Protein AF-A0A954NLK8-F1 (afdb_monomer_lite)

Radius of gyration: 31.91 Å; chains: 1; bounding box: 70×50×75 Å

Secondary structure (DSSP, 8-state):
-----SSHHHHGGGTSHHHHHHHTTS----------PPP--HHHHHHHHHHHHS-SS-HHHHHHHHT--HHHHHHHHHHHHHHHHHHHH-SSSGGGGS-SHHHHHHHHHHHHHHHHHHHHHHHHHHH--

Sequence (129 aa):
GPRFSDQWLRWIWGLVSGLWMRLYRGVIRRCRMARTRRRFDGKFKAKVALEAIRELKTISEIAKQFRVHPNQVTTWKKQLLGGASLAFESSSVSSKKGTDEPEAAELYEQIGRLKVELEWLKKKVAENT

Structure (mmCIF, N/CA/C/O backbone):
data_AF-A0A954NLK8-F1
#
_entry.id   AF-A0A954NLK8-F1
#
loop_
_atom_site.group_PDB
_atom_site.id
_atom_site.type_symbol
_atom_site.label_atom_id
_atom_site.label_alt_id
_atom_site.label_comp_id
_atom_site.label_asym_id
_atom_site.label_entity_id
_atom_site.label_seq_id
_atom_site.pdbx_PDB_ins_code
_atom_site.Cartn_x
_atom_site.Cartn_y
_atom_site.Cartn_z
_atom_site.occupancy
_atom_site.B_iso_or_equiv
_atom_site.auth_seq_id
_atom_site.auth_comp_id
_atom_site.auth_asym_id
_atom_site.auth_atom_id
_atom_site.pdbx_PDB_model_num
ATOM 1 N N . GLY A 1 1 ? 52.295 -37.390 35.774 1.00 29.11 1 GLY A N 1
ATOM 2 C CA . GLY A 1 1 ? 52.642 -36.983 34.395 1.00 29.11 1 GLY A CA 1
ATOM 3 C C . GLY A 1 1 ? 52.136 -35.572 34.163 1.00 29.11 1 GLY A C 1
ATOM 4 O O . GLY A 1 1 ? 51.123 -35.250 34.767 1.00 29.11 1 GLY A O 1
ATOM 5 N N . PRO A 1 2 ? 52.870 -34.726 33.422 1.00 40.84 2 PRO A N 1
ATOM 6 C CA . PRO A 1 2 ? 52.905 -33.255 33.560 1.00 40.84 2 PRO A CA 1
ATOM 7 C C . PRO A 1 2 ? 51.602 -32.599 33.051 1.00 40.84 2 PRO A C 1
ATOM 9 O O . PRO A 1 2 ? 50.994 -33.135 32.136 1.00 40.84 2 PRO A O 1
ATOM 12 N N . ARG A 1 3 ? 51.020 -31.523 33.619 1.00 50.72 3 ARG A N 1
ATOM 13 C CA . ARG A 1 3 ? 51.526 -30.185 34.025 1.00 50.72 3 ARG A CA 1
ATOM 14 C C . ARG A 1 3 ? 52.361 -29.481 32.951 1.00 50.72 3 ARG A C 1
ATOM 16 O O . ARG A 1 3 ? 53.576 -29.509 33.065 1.00 50.72 3 ARG A O 1
ATOM 23 N N . PHE A 1 4 ? 51.722 -28.792 32.001 1.00 44.69 4 PHE A N 1
ATOM 24 C CA . PHE A 1 4 ? 52.215 -27.541 31.390 1.00 44.69 4 PHE A CA 1
ATOM 25 C C . PHE A 1 4 ? 51.249 -27.095 30.282 1.00 44.69 4 PHE A C 1
ATOM 27 O O . PHE A 1 4 ? 51.151 -27.821 29.300 1.00 44.69 4 PHE A O 1
ATOM 34 N N . SER A 1 5 ? 50.560 -25.950 30.431 1.00 46.69 5 SER A N 1
ATOM 35 C CA . SER A 1 5 ? 50.202 -24.986 29.351 1.00 46.69 5 SER A CA 1
ATOM 36 C C . SER A 1 5 ? 48.969 -24.085 29.598 1.00 46.69 5 SER A C 1
ATOM 38 O O . SER A 1 5 ? 48.523 -23.423 28.676 1.00 46.69 5 SER A O 1
ATOM 40 N N . ASP A 1 6 ? 48.517 -23.885 30.843 1.00 54.53 6 ASP A N 1
ATOM 41 C CA . ASP A 1 6 ? 47.525 -22.834 31.192 1.00 54.53 6 ASP A CA 1
ATOM 42 C C . ASP A 1 6 ? 48.149 -21.540 31.762 1.00 54.53 6 ASP A C 1
ATOM 44 O O . ASP A 1 6 ? 47.568 -20.855 32.602 1.00 54.53 6 ASP A O 1
ATOM 48 N N . GLN A 1 7 ? 49.358 -21.176 31.318 1.00 53.84 7 GLN A N 1
ATOM 49 C CA . GLN A 1 7 ? 50.012 -19.909 31.705 1.00 53.8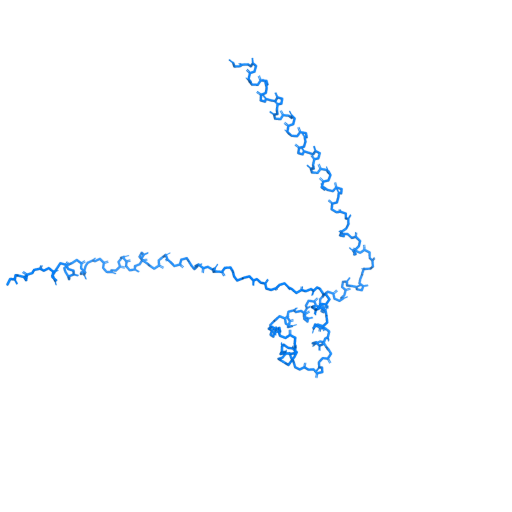4 7 GLN A CA 1
ATOM 50 C C . GLN A 1 7 ? 50.376 -18.990 30.527 1.00 53.84 7 GLN A C 1
ATOM 52 O O . GLN A 1 7 ? 50.694 -17.822 30.740 1.00 53.84 7 GLN A O 1
ATOM 57 N N . TRP A 1 8 ? 50.250 -19.447 29.278 1.00 37.94 8 TRP A N 1
ATOM 58 C CA . TRP A 1 8 ? 50.561 -18.621 28.100 1.00 37.94 8 TRP A CA 1
ATOM 59 C C . TRP A 1 8 ? 49.500 -17.545 27.800 1.00 37.94 8 TRP A C 1
ATOM 61 O O . TRP A 1 8 ? 49.811 -16.496 27.241 1.00 37.94 8 TRP A O 1
ATOM 71 N N . LEU A 1 9 ? 48.254 -17.749 28.237 1.00 48.41 9 LEU A N 1
ATOM 72 C CA . LEU A 1 9 ? 47.118 -16.870 27.928 1.00 48.41 9 LEU A CA 1
ATOM 73 C C . LEU A 1 9 ? 46.863 -15.749 28.945 1.00 48.41 9 LEU A C 1
ATOM 75 O O . LEU A 1 9 ? 46.007 -14.910 28.695 1.00 48.41 9 LEU A O 1
ATOM 79 N N . ARG A 1 10 ? 47.612 -15.679 30.054 1.00 51.16 10 ARG A N 1
ATOM 80 C CA . ARG A 1 10 ? 47.548 -14.548 31.004 1.00 51.16 10 ARG A CA 1
ATOM 81 C C . ARG A 1 10 ? 48.632 -13.490 30.778 1.00 51.16 10 ARG A C 1
ATOM 83 O O . ARG A 1 10 ? 48.388 -12.327 31.067 1.00 51.16 10 ARG A O 1
ATOM 90 N N . TRP A 1 11 ? 49.780 -13.853 30.204 1.00 44.75 11 TRP A N 1
ATOM 91 C CA . TRP A 1 11 ? 50.862 -12.901 29.901 1.00 44.75 11 TRP A CA 1
ATOM 92 C C . TRP A 1 11 ? 50.661 -12.135 28.585 1.00 44.75 11 TRP A C 1
ATOM 94 O O . TRP A 1 11 ? 51.056 -10.979 28.474 1.00 44.75 11 TRP A O 1
ATOM 104 N N . ILE A 1 12 ? 49.963 -12.721 27.610 1.00 51.25 12 ILE A N 1
ATOM 105 C CA . ILE A 1 12 ? 49.615 -12.035 26.350 1.00 51.25 12 ILE A CA 1
ATOM 106 C C . ILE A 1 12 ? 48.372 -11.126 26.523 1.00 51.25 12 ILE A C 1
ATOM 108 O O . ILE A 1 12 ? 48.182 -10.163 25.782 1.00 51.25 12 ILE A O 1
ATOM 112 N N . TRP A 1 13 ? 47.561 -11.349 27.566 1.00 50.62 13 TRP A N 1
ATOM 113 C CA . TRP A 1 13 ? 46.327 -10.604 27.873 1.00 50.62 13 TRP A CA 1
ATOM 114 C C . TRP A 1 13 ? 46.515 -9.423 28.846 1.00 50.62 13 TRP A C 1
ATOM 116 O O . TRP A 1 13 ? 45.586 -9.036 29.545 1.00 50.62 13 TRP A O 1
ATOM 126 N N . GLY A 1 14 ? 47.708 -8.827 28.900 1.00 57.72 14 GLY A N 1
ATOM 127 C CA . GLY A 1 14 ? 47.955 -7.600 29.674 1.00 57.7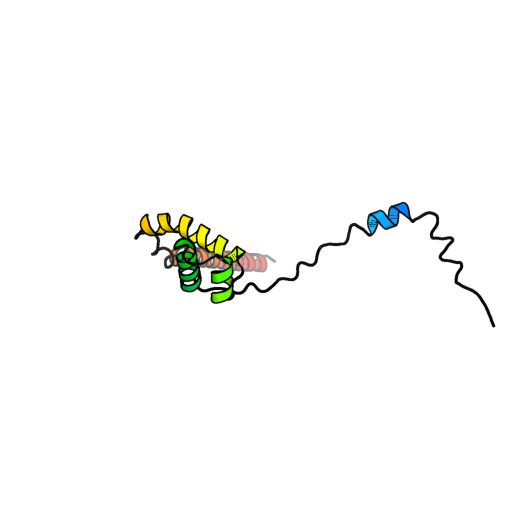2 14 GLY A CA 1
ATOM 128 C C . GLY A 1 14 ? 48.054 -6.323 28.831 1.00 57.72 14 GLY A C 1
ATOM 129 O O . GLY A 1 14 ? 47.715 -5.247 29.308 1.00 57.72 14 GLY A O 1
ATOM 130 N N . LEU A 1 15 ? 48.489 -6.424 27.568 1.00 58.72 15 LEU A N 1
ATOM 131 C CA . LEU A 1 15 ? 48.944 -5.263 26.781 1.00 58.72 15 LEU A CA 1
ATOM 132 C C . LEU A 1 15 ? 48.190 -5.028 25.460 1.00 58.72 15 LEU A C 1
ATOM 134 O O . LEU A 1 15 ? 48.361 -3.986 24.837 1.00 58.72 15 LEU A O 1
ATOM 138 N N . VAL A 1 16 ? 47.304 -5.943 25.047 1.00 55.41 16 VAL A N 1
ATOM 139 C CA . VAL A 1 16 ? 46.579 -5.858 23.755 1.00 55.41 16 VAL A CA 1
ATOM 140 C C . VAL A 1 16 ? 45.049 -5.851 23.943 1.00 55.41 16 VAL A C 1
ATOM 142 O O . VAL A 1 16 ? 44.283 -6.006 22.999 1.00 55.41 16 VAL A O 1
ATOM 145 N N . SER A 1 17 ? 44.555 -5.624 25.165 1.00 56.97 17 SER A N 1
ATOM 146 C CA . SER A 1 17 ? 43.109 -5.666 25.452 1.00 56.97 17 SER A CA 1
ATOM 147 C C . SER A 1 17 ? 42.346 -4.420 24.960 1.00 56.97 17 SER A C 1
ATOM 149 O O . SER A 1 17 ? 41.179 -4.504 24.595 1.00 56.97 17 SER A O 1
ATOM 151 N N . GLY A 1 18 ? 42.995 -3.255 24.844 1.00 53.50 18 GLY A N 1
ATOM 152 C CA . GLY A 1 18 ? 42.307 -2.016 24.443 1.00 53.50 18 GLY A CA 1
ATOM 153 C C . GLY A 1 18 ? 42.062 -1.865 22.935 1.00 53.50 18 GLY A C 1
ATOM 154 O O . GLY A 1 18 ? 41.018 -1.362 22.515 1.00 53.50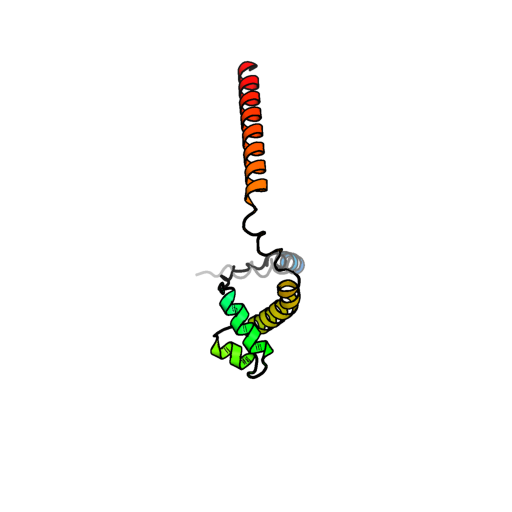 18 GLY A O 1
ATOM 155 N N . LEU A 1 19 ? 43.012 -2.297 22.100 1.00 57.44 19 LEU A N 1
ATOM 156 C CA . LEU A 1 19 ? 42.952 -2.054 20.652 1.00 57.44 19 LEU A CA 1
ATOM 157 C C . LEU A 1 19 ? 42.258 -3.193 19.897 1.00 57.44 19 LEU A C 1
ATOM 159 O O . LEU A 1 19 ? 41.508 -2.948 18.952 1.00 57.44 19 LEU A O 1
ATOM 163 N N . TRP A 1 20 ? 42.420 -4.433 20.361 1.00 46.75 20 TRP A N 1
ATOM 164 C CA . TRP A 1 20 ? 41.784 -5.590 19.732 1.00 46.75 20 TRP A CA 1
ATOM 165 C C . TRP A 1 20 ? 40.268 -5.623 19.984 1.00 46.75 20 TRP A C 1
ATOM 167 O O . TRP A 1 20 ? 39.503 -5.982 19.092 1.00 46.75 20 TRP A O 1
ATOM 177 N N . MET A 1 21 ? 39.802 -5.108 21.131 1.00 45.97 21 MET A N 1
ATOM 178 C CA . MET A 1 21 ? 38.368 -4.960 21.432 1.00 45.97 21 MET A CA 1
ATOM 179 C C . MET A 1 21 ? 37.699 -3.789 20.685 1.00 45.97 21 MET A C 1
ATOM 181 O O . MET A 1 21 ? 36.477 -3.770 20.532 1.00 45.97 21 MET A O 1
ATOM 185 N N . ARG A 1 22 ? 38.487 -2.835 20.163 1.00 53.78 22 ARG A N 1
ATOM 186 C CA . ARG A 1 22 ? 38.020 -1.783 19.240 1.00 53.78 22 ARG A CA 1
ATOM 187 C C . ARG A 1 22 ? 37.937 -2.269 17.793 1.00 53.78 22 ARG A C 1
ATOM 189 O O . ARG A 1 22 ? 37.039 -1.839 17.075 1.00 53.78 22 ARG A O 1
ATOM 196 N N . LEU A 1 23 ? 38.804 -3.197 17.385 1.00 54.75 23 LEU A N 1
ATOM 197 C CA . LEU A 1 23 ? 38.771 -3.772 16.038 1.00 54.75 23 LEU A CA 1
ATOM 198 C C . LEU A 1 23 ? 37.683 -4.851 15.881 1.00 54.75 23 LEU A C 1
ATOM 200 O O . LEU A 1 23 ? 37.026 -4.925 14.845 1.00 54.75 23 LEU A O 1
ATOM 204 N N . TYR A 1 24 ? 37.414 -5.636 16.928 1.00 45.56 24 TYR A N 1
ATOM 205 C CA . TYR A 1 24 ? 36.432 -6.729 16.868 1.00 45.56 24 TYR A CA 1
ATOM 206 C C . TYR A 1 24 ? 34.963 -6.265 16.876 1.00 45.56 24 TYR A C 1
ATOM 208 O O . TYR A 1 24 ? 34.053 -7.027 16.557 1.00 45.56 24 TYR A O 1
ATOM 216 N N . ARG A 1 25 ? 34.707 -4.992 17.200 1.00 51.44 25 ARG A N 1
ATOM 217 C CA . ARG A 1 25 ? 33.358 -4.402 17.233 1.00 51.44 25 ARG A CA 1
ATOM 218 C C . ARG A 1 25 ? 32.933 -3.766 15.897 1.00 51.44 25 ARG A C 1
ATOM 220 O O . ARG A 1 25 ? 31.817 -3.262 15.795 1.00 51.44 25 ARG A O 1
ATOM 227 N N . GLY A 1 26 ? 33.800 -3.788 14.879 1.00 49.59 26 GLY A N 1
ATOM 228 C CA . GLY A 1 26 ? 33.537 -3.248 13.535 1.00 49.59 26 GLY A CA 1
ATOM 229 C C . GLY A 1 26 ? 32.893 -4.236 12.550 1.00 49.59 26 GLY A C 1
ATOM 230 O O . GLY A 1 26 ? 32.450 -3.833 11.476 1.00 49.59 26 GLY A O 1
ATOM 231 N N . VAL A 1 27 ? 32.796 -5.522 12.906 1.00 53.00 27 VAL A N 1
ATOM 232 C CA . VAL A 1 27 ? 32.332 -6.604 12.017 1.00 53.00 27 VAL A CA 1
ATOM 233 C C . VAL A 1 27 ? 31.062 -7.252 12.577 1.00 53.00 27 VAL A C 1
ATOM 235 O O . VAL A 1 27 ? 30.973 -8.450 12.795 1.00 53.00 27 VAL A O 1
ATOM 238 N N . ILE A 1 28 ? 30.029 -6.444 12.812 1.00 48.19 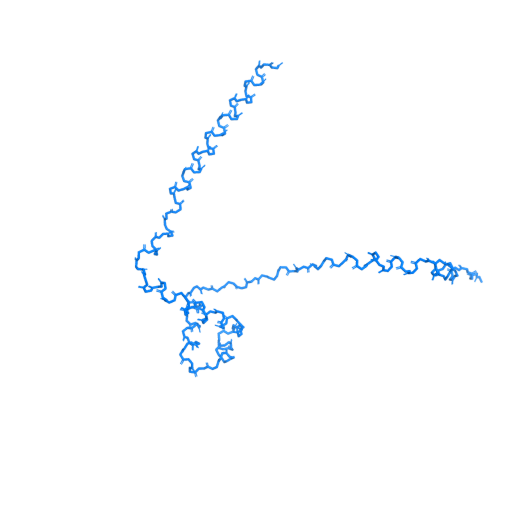28 ILE A N 1
ATOM 239 C CA . ILE A 1 28 ? 28.649 -6.944 12.907 1.00 48.19 28 ILE A CA 1
ATOM 240 C C . ILE A 1 28 ? 27.850 -6.236 11.814 1.00 48.19 28 ILE A C 1
ATOM 242 O O . ILE A 1 28 ? 26.946 -5.434 12.058 1.00 48.19 28 ILE A O 1
ATOM 246 N N . ARG A 1 29 ? 28.212 -6.514 10.553 1.00 55.25 29 ARG A N 1
ATOM 247 C CA . ARG A 1 29 ? 27.324 -6.251 9.418 1.00 55.25 29 ARG A CA 1
ATOM 248 C C . ARG A 1 29 ? 26.145 -7.208 9.551 1.00 55.25 29 ARG A C 1
ATOM 250 O O . ARG A 1 29 ? 26.222 -8.382 9.219 1.00 55.25 29 ARG A O 1
ATOM 257 N N . ARG A 1 30 ? 25.070 -6.672 10.121 1.00 56.25 30 ARG A N 1
ATOM 258 C CA . ARG A 1 30 ? 23.737 -7.257 10.267 1.00 56.25 30 ARG A CA 1
ATOM 259 C C . ARG A 1 30 ? 23.330 -8.037 9.007 1.00 56.25 30 ARG A C 1
ATOM 261 O O . ARG A 1 30 ? 22.888 -7.432 8.033 1.00 56.25 30 ARG A O 1
ATOM 268 N N . CYS A 1 31 ? 23.413 -9.367 9.052 1.00 48.84 31 CYS A N 1
ATOM 269 C CA . CYS A 1 31 ? 22.781 -10.253 8.075 1.00 48.84 31 CYS A CA 1
ATOM 270 C C . CYS A 1 31 ? 21.260 -10.072 8.161 1.00 48.84 31 CYS A C 1
ATOM 272 O O . CYS A 1 31 ? 20.576 -10.653 9.003 1.00 48.84 31 CYS A O 1
ATOM 274 N N . ARG A 1 32 ? 20.715 -9.190 7.319 1.00 60.69 32 ARG A N 1
ATOM 275 C CA . ARG A 1 32 ? 19.273 -8.998 7.167 1.00 60.69 32 ARG A CA 1
ATOM 276 C C . ARG A 1 32 ? 18.734 -10.183 6.365 1.00 60.69 32 ARG A C 1
ATOM 278 O O . ARG A 1 32 ? 18.741 -10.147 5.142 1.00 60.69 32 ARG A O 1
ATOM 285 N N . MET A 1 33 ? 18.251 -11.213 7.058 1.00 58.69 33 MET A N 1
ATOM 286 C CA . MET A 1 33 ? 17.498 -12.304 6.432 1.00 58.69 33 MET A CA 1
ATOM 287 C C . MET A 1 33 ? 16.316 -11.716 5.650 1.00 58.69 33 MET A C 1
ATOM 289 O O . MET A 1 33 ? 15.480 -10.993 6.209 1.00 58.69 33 MET A O 1
ATOM 293 N N . ALA A 1 34 ? 16.263 -11.991 4.348 1.00 62.88 34 ALA A N 1
ATOM 294 C CA . ALA A 1 34 ? 15.181 -11.561 3.479 1.00 62.88 34 ALA A CA 1
ATOM 295 C C . ALA A 1 34 ? 13.907 -12.338 3.843 1.00 62.88 34 ALA A C 1
ATOM 297 O O . ALA A 1 34 ? 13.680 -13.451 3.384 1.00 62.88 34 ALA A O 1
ATOM 298 N N . ARG A 1 35 ? 13.064 -11.761 4.708 1.00 70.69 35 ARG A N 1
ATOM 299 C CA . ARG A 1 35 ? 11.719 -12.293 4.959 1.00 70.69 35 ARG A CA 1
ATOM 300 C C . ARG A 1 35 ? 10.890 -12.172 3.680 1.00 70.69 35 ARG A C 1
ATOM 302 O O . ARG A 1 35 ? 10.609 -11.056 3.237 1.00 70.69 35 ARG A O 1
ATOM 309 N N . THR A 1 36 ? 10.460 -13.305 3.128 1.00 73.31 36 THR A N 1
ATOM 310 C CA . THR A 1 36 ? 9.500 -13.376 2.020 1.00 73.31 36 THR A CA 1
ATOM 311 C C . THR A 1 36 ? 8.229 -12.624 2.406 1.00 73.31 36 THR A C 1
ATOM 313 O O . THR A 1 36 ? 7.480 -13.036 3.293 1.00 73.31 36 THR A O 1
ATOM 316 N N . ARG A 1 37 ? 7.991 -11.466 1.778 1.00 75.69 37 ARG A N 1
ATOM 317 C CA . ARG A 1 37 ? 6.773 -10.684 2.019 1.00 75.69 37 ARG A CA 1
ATOM 318 C C . ARG A 1 37 ? 5.593 -11.406 1.379 1.00 75.69 37 ARG A C 1
ATOM 320 O O . ARG A 1 37 ? 5.585 -11.602 0.166 1.00 75.69 37 ARG A O 1
ATOM 327 N N . ARG A 1 38 ? 4.574 -11.743 2.177 1.00 82.12 38 ARG A N 1
ATOM 328 C CA . ARG A 1 38 ? 3.282 -12.200 1.643 1.00 82.12 38 ARG A CA 1
ATOM 329 C C . ARG A 1 38 ? 2.721 -11.107 0.732 1.00 82.12 38 ARG A C 1
ATOM 331 O O . ARG A 1 38 ? 2.598 -9.953 1.150 1.00 82.12 38 ARG A O 1
ATOM 338 N N . ARG A 1 39 ? 2.433 -11.463 -0.519 1.00 84.62 39 ARG A N 1
ATOM 339 C CA . ARG A 1 39 ? 1.779 -10.576 -1.483 1.00 84.62 39 ARG A CA 1
ATOM 340 C C . ARG A 1 39 ? 0.269 -10.694 -1.292 1.00 84.62 39 ARG A C 1
ATOM 342 O O . ARG A 1 39 ? -0.246 -11.795 -1.140 1.00 84.62 39 ARG A O 1
ATOM 349 N N . PHE A 1 40 ? -0.413 -9.555 -1.277 1.00 87.38 40 PHE A N 1
ATOM 350 C CA . PHE A 1 40 ? -1.870 -9.475 -1.192 1.00 87.38 40 PHE A CA 1
ATOM 351 C C . PHE A 1 40 ? -2.412 -8.878 -2.483 1.00 87.38 40 PHE A C 1
ATOM 353 O O . PHE A 1 40 ? -1.813 -7.931 -3.009 1.00 87.38 40 PHE A O 1
ATOM 360 N N . ASP A 1 41 ? -3.537 -9.414 -2.949 1.00 90.81 41 ASP A N 1
ATOM 361 C CA . ASP A 1 41 ? -4.236 -8.918 -4.130 1.00 90.81 41 ASP A CA 1
ATOM 362 C C . ASP A 1 41 ? -4.755 -7.481 -3.932 1.00 90.81 41 ASP A C 1
ATOM 364 O O . ASP A 1 41 ? -5.050 -7.055 -2.810 1.00 90.81 41 ASP A O 1
ATOM 368 N N . GLY A 1 42 ? -4.865 -6.726 -5.029 1.00 86.81 42 GLY A N 1
ATOM 369 C CA . GLY A 1 42 ? -5.356 -5.347 -5.013 1.00 86.81 42 GLY A CA 1
ATOM 370 C C . GLY A 1 42 ? -6.790 -5.243 -4.489 1.00 86.81 42 GLY A C 1
ATOM 371 O O . GLY A 1 42 ? -7.069 -4.396 -3.638 1.00 86.81 42 GLY A O 1
ATOM 372 N N . LYS A 1 43 ? -7.674 -6.165 -4.901 1.00 88.56 43 LYS A N 1
ATOM 373 C CA . LYS A 1 43 ? -9.076 -6.194 -4.450 1.00 88.56 43 LYS A CA 1
ATOM 374 C C . LYS A 1 43 ? -9.165 -6.472 -2.952 1.00 88.56 43 LYS A C 1
ATOM 376 O O . LYS A 1 43 ? -9.971 -5.867 -2.247 1.00 88.56 43 LYS A O 1
ATOM 381 N N . PHE A 1 44 ? -8.298 -7.349 -2.446 1.00 91.62 44 PHE A N 1
ATOM 382 C CA . PHE A 1 44 ? -8.237 -7.672 -1.022 1.00 91.62 44 PHE A CA 1
ATOM 383 C C . PHE A 1 44 ? -7.820 -6.465 -0.174 1.00 91.62 44 PHE A C 1
ATOM 385 O O . PHE A 1 44 ? -8.469 -6.166 0.827 1.00 91.62 44 PHE A O 1
ATOM 392 N N . LYS A 1 45 ? -6.780 -5.731 -0.591 1.00 91.44 45 LYS A N 1
ATOM 393 C CA . LYS A 1 45 ? -6.338 -4.511 0.107 1.00 91.44 45 LYS A CA 1
ATOM 394 C C . LYS A 1 45 ? -7.437 -3.453 0.144 1.00 91.44 45 LYS A C 1
ATOM 396 O O . LYS A 1 45 ? -7.664 -2.871 1.200 1.00 91.44 45 LYS A O 1
ATOM 401 N N . ALA A 1 46 ? -8.133 -3.250 -0.977 1.00 89.88 46 ALA A N 1
ATOM 402 C CA . ALA A 1 46 ? -9.250 -2.315 -1.062 1.00 89.88 46 ALA A CA 1
ATOM 403 C C . ALA A 1 4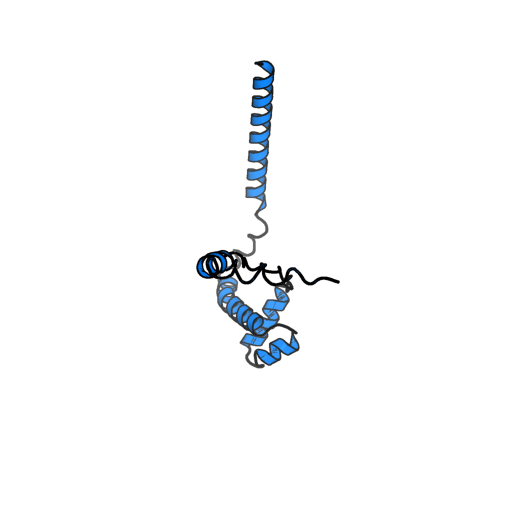6 ? -10.384 -2.710 -0.105 1.00 89.88 46 ALA A C 1
ATOM 405 O O . ALA A 1 46 ? -10.832 -1.878 0.678 1.00 89.88 46 ALA A O 1
ATOM 406 N N . LYS A 1 47 ? -10.781 -3.991 -0.080 1.00 92.00 47 LYS A N 1
ATOM 407 C CA . LYS A 1 47 ? -11.808 -4.499 0.845 1.00 92.00 47 LYS A CA 1
ATOM 408 C C . LYS A 1 47 ? -11.438 -4.251 2.310 1.00 92.00 47 LYS A C 1
ATOM 410 O O . LYS A 1 47 ? -12.253 -3.739 3.069 1.00 92.00 47 LYS A O 1
ATOM 415 N N . VAL A 1 48 ? -10.207 -4.579 2.704 1.00 92.56 48 VAL A N 1
ATOM 416 C CA . VAL A 1 48 ? -9.733 -4.382 4.085 1.00 92.56 48 VAL A CA 1
ATOM 417 C C . VAL A 1 48 ? -9.658 -2.895 4.447 1.00 92.56 48 VAL A C 1
ATOM 419 O O . VAL A 1 48 ? -10.026 -2.514 5.556 1.00 92.56 48 VAL A O 1
ATOM 422 N N . ALA A 1 49 ? -9.206 -2.047 3.522 1.00 90.81 49 ALA A N 1
ATOM 423 C CA . ALA A 1 49 ? -9.134 -0.607 3.739 1.00 90.81 49 ALA A CA 1
ATOM 424 C C . ALA A 1 49 ? -10.526 0.034 3.852 1.00 90.81 49 ALA A C 1
ATOM 426 O O . ALA A 1 49 ? -10.722 0.869 4.730 1.00 90.81 49 ALA A O 1
ATOM 427 N N . LEU A 1 50 ? -11.501 -0.390 3.041 1.00 91.56 50 LEU A N 1
ATOM 428 C CA . LEU A 1 50 ? -12.887 0.080 3.132 1.00 91.56 50 LEU A CA 1
ATOM 429 C C . LEU A 1 50 ? -13.511 -0.275 4.484 1.00 91.56 50 LEU A C 1
ATOM 431 O O . LEU A 1 50 ? -14.070 0.596 5.142 1.00 91.56 50 LEU A O 1
ATOM 435 N N . GLU A 1 51 ? -13.351 -1.515 4.951 1.00 90.69 51 GLU A N 1
ATOM 436 C CA . GLU A 1 51 ? -13.819 -1.919 6.285 1.00 90.69 51 GLU A CA 1
ATOM 437 C C . GLU A 1 51 ? -13.169 -1.086 7.404 1.00 90.69 51 GLU A C 1
ATOM 439 O O . GLU A 1 51 ? -13.826 -0.748 8.385 1.00 90.69 51 GLU A O 1
ATOM 444 N N . ALA A 1 52 ? -11.904 -0.685 7.237 1.00 90.50 52 ALA A N 1
ATOM 445 C CA . ALA A 1 52 ? -11.206 0.183 8.187 1.00 90.50 52 ALA A CA 1
ATOM 446 C C . ALA A 1 52 ? -11.630 1.666 8.119 1.00 90.50 52 ALA A C 1
ATOM 448 O O . ALA A 1 52 ? -11.421 2.403 9.087 1.00 90.50 52 ALA A O 1
ATOM 449 N N . ILE A 1 53 ? -12.187 2.125 6.993 1.00 88.25 53 ILE A N 1
ATOM 450 C CA . ILE A 1 53 ? -12.766 3.473 6.836 1.00 88.25 53 ILE A CA 1
ATOM 451 C C . ILE A 1 53 ? -14.183 3.524 7.402 1.00 88.25 53 ILE A C 1
ATOM 453 O O . ILE A 1 53 ? -14.565 4.530 7.982 1.00 88.25 53 ILE A O 1
ATOM 457 N N . ARG A 1 54 ? -14.946 2.433 7.279 1.00 87.44 54 ARG A N 1
ATOM 458 C CA . ARG A 1 54 ? -16.311 2.337 7.816 1.00 87.44 54 ARG A CA 1
ATOM 459 C C . ARG A 1 54 ? -16.371 2.425 9.344 1.00 87.44 54 ARG A C 1
ATOM 461 O O . ARG A 1 54 ? -17.452 2.623 9.874 1.00 87.44 54 ARG A O 1
ATOM 468 N N . GLU A 1 55 ? -15.246 2.223 10.037 1.00 82.50 55 GLU A N 1
ATOM 469 C CA . GLU A 1 55 ? -15.075 2.366 11.498 1.00 82.50 55 GLU A CA 1
ATOM 470 C C . GLU A 1 55 ? -16.019 1.526 12.379 1.00 82.50 55 GLU A C 1
ATOM 472 O O . GLU A 1 55 ? -15.989 1.621 13.600 1.00 82.50 55 GLU A O 1
ATOM 477 N N . LEU A 1 56 ? -16.763 0.591 11.783 1.00 80.81 56 LEU A N 1
ATOM 478 C CA . LEU A 1 56 ? -17.639 -0.353 12.486 1.00 80.81 56 LEU A CA 1
ATOM 479 C C . LEU A 1 56 ? -16.875 -1.356 13.361 1.00 80.81 56 LEU A C 1
ATOM 481 O O . LEU A 1 56 ? -17.450 -1.970 14.254 1.00 80.81 56 LEU A O 1
ATOM 485 N N . LYS A 1 57 ? -15.592 -1.582 13.066 1.00 83.56 57 LYS A N 1
ATOM 486 C CA . LYS A 1 57 ? -14.727 -2.537 13.763 1.00 83.56 57 LYS A CA 1
ATOM 487 C C . LYS A 1 57 ? -13.380 -1.895 14.038 1.00 83.56 57 LYS A C 1
ATOM 489 O O . LYS A 1 57 ? -12.840 -1.166 13.206 1.00 83.56 57 LYS A O 1
ATOM 494 N N . THR A 1 58 ? -12.799 -2.220 15.188 1.00 90.31 58 THR A N 1
ATOM 495 C CA . THR A 1 58 ? -11.453 -1.750 15.524 1.00 90.31 58 THR A CA 1
ATOM 496 C C . THR A 1 58 ? -10.420 -2.350 14.566 1.00 90.31 58 THR A C 1
ATOM 498 O O . THR A 1 58 ? -10.572 -3.467 14.065 1.00 90.31 58 THR A O 1
ATOM 501 N N . ILE A 1 59 ? -9.317 -1.635 14.332 1.00 88.38 59 ILE A N 1
ATOM 502 C CA . ILE A 1 59 ? -8.225 -2.098 13.455 1.00 88.38 59 ILE A CA 1
ATOM 503 C C . ILE A 1 59 ? -7.703 -3.473 13.899 1.00 88.38 59 ILE A C 1
ATOM 505 O O . ILE A 1 59 ? -7.394 -4.322 13.064 1.00 88.38 59 ILE A O 1
ATOM 509 N N . SER A 1 60 ? -7.640 -3.706 15.210 1.00 89.31 60 SER A N 1
ATOM 510 C CA . SER A 1 60 ? -7.216 -4.973 15.809 1.00 89.31 60 SER A CA 1
ATOM 511 C C . SER A 1 60 ? -8.170 -6.126 15.494 1.00 89.31 60 SER A C 1
ATOM 513 O O . SER A 1 60 ? -7.737 -7.262 15.315 1.00 89.31 60 SER A O 1
ATOM 515 N N . GLU A 1 61 ? -9.465 -5.852 15.398 1.00 90.81 61 GLU A N 1
ATOM 516 C CA . GLU A 1 61 ? -10.490 -6.849 15.103 1.00 90.81 61 GLU A CA 1
ATOM 517 C C . GLU A 1 61 ? -10.563 -7.172 13.609 1.00 90.81 61 GLU A C 1
ATOM 519 O O . GLU A 1 61 ? -10.620 -8.341 13.227 1.00 90.81 61 GLU A O 1
ATOM 524 N N . ILE A 1 62 ? -10.414 -6.156 12.756 1.00 92.50 62 ILE A N 1
ATOM 525 C CA . ILE A 1 62 ? -10.243 -6.316 11.305 1.00 92.50 62 ILE A CA 1
ATOM 526 C C . ILE A 1 62 ? -8.975 -7.131 11.012 1.00 92.50 62 ILE A C 1
ATOM 528 O O . ILE A 1 62 ? -9.004 -8.089 10.238 1.00 92.50 62 ILE A O 1
ATOM 532 N N . ALA A 1 63 ? -7.866 -6.806 11.677 1.00 91.44 63 ALA A N 1
ATOM 533 C CA . ALA A 1 63 ? -6.611 -7.544 11.580 1.00 91.44 63 ALA A CA 1
ATOM 534 C C . ALA A 1 63 ? -6.786 -9.036 11.914 1.00 91.44 63 ALA A C 1
ATOM 536 O O . ALA A 1 63 ? -6.285 -9.894 11.183 1.00 91.44 63 ALA A O 1
ATOM 537 N N . LYS A 1 64 ? -7.552 -9.360 12.966 1.00 91.50 64 LYS A N 1
ATOM 538 C CA . LYS A 1 64 ? -7.878 -10.747 13.333 1.00 91.50 64 LYS A CA 1
ATOM 539 C C . LYS A 1 64 ? -8.754 -11.433 12.281 1.00 91.50 64 LYS A C 1
ATOM 541 O O . LYS A 1 64 ? -8.412 -12.532 11.851 1.00 91.50 64 LYS A O 1
ATOM 546 N N . GLN A 1 65 ? -9.828 -10.782 11.827 1.00 91.31 65 GLN A N 1
ATOM 547 C CA . GLN A 1 65 ? -10.766 -11.343 10.843 1.00 91.31 65 GLN A CA 1
ATOM 548 C C . GLN A 1 65 ? -10.085 -11.676 9.513 1.00 91.31 65 GLN A C 1
ATOM 550 O O . GLN A 1 65 ? -10.293 -12.751 8.955 1.00 91.31 65 GLN A O 1
ATOM 555 N N . PHE A 1 66 ? -9.224 -10.783 9.028 1.00 89.88 66 PHE A N 1
ATOM 556 C CA . PHE A 1 66 ? -8.533 -10.955 7.750 1.00 89.88 66 PHE A CA 1
ATOM 557 C C . PHE A 1 66 ? -7.150 -11.615 7.879 1.00 89.88 66 PHE A C 1
ATOM 559 O O . PHE A 1 66 ? -6.489 -11.841 6.866 1.00 89.88 66 PHE A O 1
ATOM 566 N N . ARG A 1 67 ? -6.707 -11.954 9.102 1.00 89.88 67 ARG A N 1
ATOM 567 C CA . ARG A 1 67 ? -5.360 -12.479 9.418 1.00 89.88 67 ARG A CA 1
ATOM 568 C C . ARG A 1 67 ? -4.230 -11.597 8.864 1.00 89.88 67 ARG A C 1
ATOM 570 O O . ARG A 1 67 ? -3.230 -12.087 8.333 1.00 89.88 67 ARG A O 1
ATOM 577 N N . VAL A 1 68 ? -4.405 -10.285 8.984 1.00 91.31 68 VAL A N 1
ATOM 578 C CA . VAL A 1 68 ? -3.485 -9.238 8.515 1.00 91.31 68 VAL A CA 1
ATOM 579 C C . VAL A 1 68 ? -2.898 -8.515 9.724 1.00 91.31 68 VAL A C 1
ATOM 581 O O . VAL A 1 68 ? -3.556 -8.374 10.746 1.00 91.31 68 VAL A O 1
ATOM 584 N N . HIS A 1 69 ? -1.658 -8.033 9.636 1.00 91.19 69 HIS A N 1
ATOM 585 C CA . HIS A 1 69 ? -1.063 -7.267 10.734 1.00 91.19 69 HIS A CA 1
ATOM 586 C C . HIS A 1 69 ? -1.722 -5.872 10.861 1.00 91.19 69 HIS A C 1
ATOM 588 O O . HIS A 1 69 ? -1.876 -5.206 9.836 1.00 91.19 69 HIS A O 1
ATOM 594 N N . PRO A 1 70 ? -2.014 -5.351 12.071 1.00 91.69 70 PRO A N 1
ATOM 595 C CA . PRO A 1 70 ? -2.643 -4.033 12.261 1.00 91.69 70 PRO A CA 1
ATOM 596 C C . PRO A 1 70 ? -1.961 -2.888 11.492 1.00 91.69 70 PRO A C 1
ATOM 598 O O . PRO A 1 70 ? -2.618 -2.112 10.805 1.00 91.69 70 PRO A O 1
ATOM 601 N N . ASN A 1 71 ? -0.624 -2.841 11.507 1.00 92.44 71 ASN A N 1
ATOM 602 C CA . ASN A 1 71 ? 0.151 -1.847 10.744 1.00 92.44 71 ASN A CA 1
ATOM 603 C C . ASN A 1 71 ? -0.076 -1.908 9.219 1.00 92.44 71 ASN A C 1
ATOM 605 O O . ASN A 1 71 ? 0.060 -0.899 8.532 1.00 92.44 71 ASN A O 1
ATOM 609 N N . GLN A 1 72 ? -0.393 -3.081 8.660 1.00 91.56 72 GLN A N 1
ATOM 610 C CA . GLN A 1 72 ? -0.716 -3.201 7.233 1.00 91.56 72 GLN A CA 1
ATOM 611 C C . GLN A 1 72 ? -2.101 -2.619 6.944 1.00 91.56 72 GLN A C 1
ATOM 613 O O . GLN A 1 72 ? -2.255 -1.902 5.962 1.00 91.56 72 GLN A O 1
ATOM 618 N N . VAL A 1 73 ? -3.070 -2.842 7.837 1.00 92.31 73 VAL A N 1
ATOM 619 C CA . VAL A 1 73 ? -4.421 -2.272 7.734 1.00 92.31 73 VAL A CA 1
ATOM 620 C C . VAL A 1 73 ? -4.368 -0.742 7.773 1.00 92.31 73 VAL A C 1
ATOM 622 O O . VAL A 1 73 ? -4.969 -0.089 6.923 1.00 92.31 73 VAL A O 1
ATOM 625 N N . THR A 1 74 ? -3.590 -0.151 8.688 1.00 91.44 74 THR A N 1
ATOM 626 C CA . THR A 1 74 ? -3.425 1.314 8.749 1.00 91.44 74 THR A CA 1
ATOM 627 C C . THR A 1 74 ? -2.737 1.875 7.508 1.00 91.44 74 THR A C 1
ATOM 629 O O . THR A 1 74 ? -3.137 2.923 7.003 1.00 91.44 74 THR A O 1
ATOM 632 N N . THR A 1 75 ? -1.736 1.165 6.982 1.00 92.06 75 THR A N 1
ATOM 633 C CA . THR A 1 75 ? -1.059 1.540 5.733 1.00 92.06 75 THR A CA 1
ATOM 634 C C . THR A 1 75 ? -2.038 1.532 4.561 1.00 92.06 75 THR A C 1
ATOM 636 O O . THR A 1 75 ? -2.082 2.495 3.803 1.00 92.06 75 THR A O 1
ATOM 639 N N . TRP A 1 76 ? -2.865 0.492 4.431 1.00 93.00 76 TRP A N 1
ATOM 640 C CA . TRP A 1 76 ? -3.846 0.396 3.348 1.00 93.00 76 TRP A CA 1
ATOM 641 C C . TRP A 1 76 ? -4.985 1.408 3.493 1.00 93.00 76 TRP A C 1
ATOM 643 O O . TRP A 1 76 ? -5.395 1.969 2.484 1.00 93.00 76 TRP A O 1
ATOM 653 N N . LYS A 1 77 ? -5.433 1.721 4.720 1.00 91.06 77 LYS A N 1
ATOM 654 C CA . LYS A 1 77 ? -6.385 2.821 4.976 1.00 91.06 77 LYS A CA 1
ATOM 655 C C . LYS A 1 77 ? -5.834 4.148 4.443 1.00 91.06 77 LYS A C 1
ATOM 657 O O . LYS A 1 77 ? -6.514 4.828 3.685 1.00 91.06 77 LYS A O 1
ATOM 662 N N . LYS A 1 78 ? -4.579 4.485 4.767 1.00 90.25 78 LYS A N 1
ATOM 663 C CA . LYS A 1 78 ? -3.917 5.708 4.270 1.00 90.25 78 LYS A CA 1
ATOM 664 C C . LYS A 1 78 ? -3.746 5.710 2.750 1.00 90.25 78 LYS A C 1
ATOM 666 O O . LYS A 1 78 ? -4.002 6.726 2.116 1.00 90.25 78 LYS A O 1
ATOM 671 N N . GLN A 1 79 ? -3.331 4.582 2.173 1.00 88.62 79 GLN A N 1
ATOM 672 C CA . GLN A 1 79 ? -3.176 4.443 0.722 1.00 88.62 79 GLN A CA 1
ATOM 673 C C . GLN A 1 79 ? -4.503 4.611 -0.014 1.00 88.62 79 GLN A C 1
ATOM 675 O O . GLN A 1 79 ? -4.532 5.262 -1.050 1.00 88.62 79 GLN A O 1
ATOM 680 N N . LEU A 1 80 ? -5.591 4.053 0.521 1.00 88.88 80 LEU A N 1
ATOM 681 C CA . LEU A 1 80 ? -6.910 4.194 -0.079 1.00 88.88 80 LEU A CA 1
ATOM 682 C C . LEU A 1 80 ? -7.402 5.640 0.006 1.00 88.88 80 LEU A C 1
ATOM 684 O O . LEU A 1 80 ? -7.904 6.140 -0.984 1.00 88.88 80 LEU A O 1
ATOM 688 N N . LEU A 1 81 ? -7.204 6.330 1.132 1.00 86.94 81 LEU A N 1
ATOM 689 C CA . LEU A 1 81 ? -7.586 7.742 1.265 1.00 86.94 81 LEU A CA 1
ATOM 690 C C . LEU A 1 81 ? -6.780 8.658 0.331 1.00 86.94 81 LEU A C 1
ATOM 692 O O . LEU A 1 81 ? -7.362 9.514 -0.321 1.00 86.94 81 LEU A O 1
ATOM 696 N N . GLY A 1 82 ? -5.462 8.458 0.225 1.00 85.06 82 GLY A N 1
ATOM 697 C CA . GLY A 1 82 ? -4.614 9.246 -0.680 1.00 85.06 82 GLY A CA 1
ATOM 698 C C . GLY A 1 82 ? -4.805 8.902 -2.161 1.00 85.06 82 GLY A C 1
ATOM 699 O O . GLY A 1 82 ? -4.651 9.761 -3.019 1.00 85.06 82 GLY A O 1
ATOM 700 N N . GLY A 1 83 ? -5.151 7.650 -2.468 1.00 81.38 83 GLY A N 1
ATOM 701 C CA . GLY A 1 83 ? -5.438 7.190 -3.827 1.00 81.38 83 GLY A CA 1
ATOM 702 C C . GLY A 1 83 ? -6.892 7.376 -4.261 1.00 81.38 83 GLY A C 1
ATOM 703 O O . GLY A 1 83 ? -7.169 7.278 -5.452 1.00 81.38 83 GLY A O 1
ATOM 704 N N . ALA A 1 84 ? -7.820 7.640 -3.335 1.00 78.25 84 ALA A N 1
ATOM 705 C CA . ALA A 1 84 ? -9.233 7.831 -3.649 1.00 78.25 84 ALA A CA 1
ATOM 706 C C . ALA A 1 84 ? -9.433 9.063 -4.532 1.00 78.25 84 ALA A C 1
ATOM 708 O O . ALA A 1 84 ? -10.106 8.954 -5.549 1.00 78.25 84 ALA A O 1
ATOM 709 N N . SER A 1 85 ? -8.792 10.190 -4.206 1.00 75.38 85 SER A N 1
ATOM 710 C CA . SER A 1 85 ? -8.852 11.400 -5.038 1.00 75.38 85 SER A CA 1
ATOM 711 C C . SER A 1 85 ? -8.364 11.122 -6.458 1.00 75.38 85 SER A C 1
ATOM 713 O O . SER A 1 85 ? -9.076 11.410 -7.409 1.00 75.38 85 SER A O 1
ATOM 715 N N . LEU A 1 86 ? -7.234 10.421 -6.605 1.00 73.00 86 LEU A N 1
ATOM 716 C CA . LEU A 1 86 ? -6.693 10.023 -7.911 1.00 73.00 86 LEU A CA 1
ATOM 717 C C . LEU A 1 86 ? -7.631 9.088 -8.696 1.00 73.00 86 LEU A C 1
ATOM 719 O O . LEU A 1 86 ? -7.652 9.130 -9.924 1.00 73.00 86 LEU A O 1
ATOM 723 N N . ALA A 1 87 ? -8.410 8.247 -8.007 1.00 71.62 87 ALA A N 1
ATOM 724 C CA . ALA A 1 87 ? -9.399 7.375 -8.641 1.00 71.62 87 ALA A CA 1
ATOM 725 C C . ALA A 1 87 ? -10.610 8.148 -9.193 1.00 71.62 87 ALA A C 1
ATOM 727 O O . ALA A 1 87 ? -11.238 7.683 -10.143 1.00 71.62 87 ALA A O 1
ATOM 728 N N . PHE A 1 88 ? -10.927 9.315 -8.622 1.00 68.06 88 PHE A N 1
ATOM 729 C CA . PHE A 1 88 ? -11.996 10.201 -9.093 1.00 68.06 88 PHE A CA 1
ATOM 730 C C . PHE A 1 88 ? -11.494 11.313 -10.030 1.00 68.06 88 PHE A C 1
ATOM 732 O O . PHE A 1 88 ? -12.267 11.807 -10.844 1.00 68.06 88 PHE A O 1
ATOM 739 N N . GLU A 1 89 ? -10.211 11.676 -9.963 1.00 70.12 89 GLU A N 1
ATOM 740 C CA . GLU A 1 89 ? -9.584 12.707 -10.804 1.00 70.12 89 GLU A CA 1
ATOM 741 C C . GLU A 1 89 ? -9.302 12.239 -12.239 1.00 70.12 89 GLU A C 1
ATOM 743 O O . GLU A 1 89 ? -9.027 13.065 -13.108 1.00 70.12 89 GLU A O 1
ATOM 748 N N . SER A 1 90 ? -9.374 10.936 -12.543 1.00 53.03 90 SER A N 1
ATOM 749 C CA . SER A 1 90 ? -9.062 10.475 -13.895 1.00 53.03 90 SER A CA 1
ATOM 750 C C . SER A 1 90 ? -9.650 9.108 -14.262 1.00 53.03 90 SER A C 1
ATOM 752 O O . SER A 1 90 ? -9.118 8.051 -13.924 1.00 53.03 90 SER A O 1
ATOM 754 N N . SER A 1 91 ? -10.668 9.139 -15.125 1.00 53.66 91 SER A N 1
ATOM 755 C CA . SER A 1 91 ? -10.997 8.048 -16.053 1.00 53.66 91 SER A CA 1
ATOM 756 C C . SER A 1 91 ? -10.007 7.942 -17.231 1.00 53.66 91 SER A C 1
ATOM 758 O O . SER A 1 91 ? -10.202 7.127 -18.128 1.00 53.66 91 SER A O 1
ATOM 760 N N . SER A 1 92 ? -8.938 8.746 -17.249 1.00 53.81 92 SER A N 1
ATOM 761 C CA . SER A 1 92 ? -8.016 8.906 -18.383 1.00 53.81 92 SER A CA 1
ATOM 762 C C . SER A 1 92 ? -6.610 8.320 -18.177 1.00 53.81 92 SER A C 1
ATOM 764 O O . SER A 1 92 ? -5.848 8.236 -19.136 1.00 53.81 92 SER A O 1
ATOM 766 N N . VAL A 1 93 ? -6.242 7.871 -16.969 1.00 53.88 93 VAL A N 1
ATOM 767 C CA . VAL A 1 93 ? -4.871 7.394 -16.673 1.00 53.88 93 VAL A CA 1
ATOM 768 C C . VAL A 1 93 ? -4.786 5.873 -16.478 1.00 53.88 93 VAL A C 1
ATOM 770 O O . VAL A 1 93 ? -3.705 5.300 -16.606 1.00 53.88 93 VAL A O 1
ATOM 773 N N . SER A 1 94 ? -5.906 5.167 -16.280 1.00 50.09 94 SER A N 1
ATOM 774 C CA . SER A 1 94 ? -5.895 3.694 -16.140 1.00 50.09 94 SER A CA 1
ATOM 775 C C . SER A 1 94 ? -5.556 2.946 -17.445 1.00 50.09 94 SER A C 1
ATOM 777 O O . SER A 1 94 ? -5.139 1.790 -17.406 1.00 50.09 94 SER A O 1
ATOM 779 N N . SER A 1 95 ? -5.636 3.605 -18.607 1.00 48.88 95 SER A N 1
ATOM 780 C CA . SER A 1 95 ? -5.207 3.019 -19.889 1.00 48.88 95 SER A CA 1
ATOM 781 C C . SER A 1 95 ? -3.686 3.032 -20.105 1.00 48.88 95 SER A C 1
ATOM 783 O O . SER A 1 95 ? -3.207 2.442 -21.067 1.00 48.88 95 SER A O 1
ATOM 785 N N . LYS A 1 96 ? -2.891 3.636 -19.209 1.00 50.50 96 LYS A N 1
ATOM 786 C CA . LYS A 1 96 ? -1.422 3.709 -19.357 1.00 50.50 96 LYS A CA 1
ATOM 787 C C . LYS A 1 96 ? -0.656 2.479 -18.865 1.00 50.50 96 LYS A C 1
ATOM 789 O O . LYS A 1 96 ? 0.561 2.522 -18.777 1.00 50.50 96 LYS A O 1
ATOM 794 N N . LYS A 1 97 ? -1.335 1.367 -18.560 1.00 49.22 97 LYS A N 1
ATOM 795 C CA . LYS A 1 97 ? -0.659 0.080 -18.304 1.00 49.22 97 LYS A CA 1
ATOM 796 C C . LYS A 1 97 ? -0.640 -0.856 -19.519 1.00 49.22 97 LYS A C 1
ATOM 798 O O . LYS A 1 97 ? -0.329 -2.033 -19.377 1.00 49.22 97 LYS A O 1
ATOM 803 N N . GLY A 1 98 ? -0.998 -0.334 -20.694 1.00 46.81 98 GLY A N 1
ATOM 804 C CA . GLY A 1 98 ? -0.926 -1.037 -21.978 1.00 46.81 98 GLY A CA 1
ATOM 805 C C . GLY A 1 98 ? 0.021 -0.398 -22.998 1.00 46.81 98 GLY A C 1
ATOM 806 O O . GLY A 1 98 ? 0.013 -0.814 -24.147 1.00 46.81 98 GLY A O 1
ATOM 807 N N . THR A 1 99 ? 0.808 0.615 -22.619 1.00 48.97 99 THR A N 1
ATOM 808 C CA . THR A 1 99 ? 1.655 1.383 -23.551 1.00 48.97 99 THR A CA 1
ATOM 809 C C . THR A 1 99 ? 3.111 1.469 -23.094 1.00 48.97 99 THR A C 1
ATOM 811 O O . THR A 1 99 ? 3.746 2.495 -23.302 1.00 48.97 99 THR A O 1
ATOM 814 N N . ASP A 1 100 ? 3.641 0.404 -22.489 1.00 52.16 100 ASP A N 1
ATOM 815 C CA . ASP A 1 100 ? 5.101 0.218 -22.380 1.00 52.16 100 ASP A CA 1
ATOM 816 C C . ASP A 1 100 ? 5.687 -0.368 -23.693 1.00 52.16 100 ASP A C 1
ATOM 818 O O . ASP A 1 100 ? 6.896 -0.499 -23.844 1.00 52.16 100 ASP A O 1
ATOM 822 N N . GLU A 1 101 ? 4.831 -0.700 -24.669 1.00 56.28 101 GLU A N 1
ATOM 823 C CA . GLU A 1 101 ? 5.201 -1.206 -26.000 1.00 56.28 101 GLU A CA 1
ATOM 824 C C . GLU A 1 101 ? 5.983 -0.217 -26.893 1.00 56.28 101 GLU A C 1
ATOM 826 O O . GLU A 1 101 ? 6.976 -0.649 -27.478 1.00 56.28 101 GLU A O 1
ATOM 831 N N . PRO A 1 102 ? 5.626 1.083 -27.025 1.00 58.72 102 PRO A N 1
ATOM 832 C CA . PRO A 1 102 ? 6.373 1.979 -27.909 1.00 58.72 102 PRO A CA 1
ATOM 833 C C . PRO A 1 102 ? 7.809 2.213 -27.416 1.00 58.72 102 PRO A C 1
ATOM 835 O O . PRO A 1 102 ? 8.739 2.145 -28.214 1.00 58.72 102 PRO A O 1
ATOM 838 N N . GLU A 1 103 ? 8.019 2.379 -26.105 1.00 66.62 103 GLU A N 1
ATOM 839 C CA . GLU A 1 103 ? 9.366 2.555 -25.541 1.00 66.62 103 GLU A CA 1
ATOM 840 C C . GLU A 1 103 ? 10.187 1.258 -25.616 1.00 66.62 103 GLU A C 1
ATOM 842 O O . GLU A 1 103 ? 11.375 1.293 -25.937 1.00 66.62 103 GLU A O 1
ATOM 847 N N . ALA A 1 104 ? 9.565 0.096 -25.378 1.00 74.44 104 ALA A N 1
ATOM 848 C CA . ALA A 1 104 ? 10.233 -1.197 -25.510 1.00 74.44 104 ALA A CA 1
ATOM 849 C C . ALA A 1 104 ? 10.685 -1.469 -26.953 1.00 74.44 104 ALA A C 1
ATOM 851 O O . ALA A 1 104 ? 11.815 -1.913 -27.165 1.00 74.44 104 ALA A O 1
ATOM 852 N N . ALA A 1 105 ? 9.842 -1.171 -27.946 1.00 79.69 105 ALA A N 1
ATOM 853 C CA . ALA A 1 105 ? 10.182 -1.328 -29.357 1.00 79.69 105 ALA A CA 1
ATOM 854 C C . ALA A 1 105 ? 11.369 -0.438 -29.767 1.00 79.69 105 ALA A C 1
ATOM 856 O O . ALA A 1 105 ? 12.313 -0.925 -30.394 1.00 79.69 105 ALA A O 1
ATOM 857 N N . GLU A 1 106 ? 11.369 0.832 -29.351 1.00 84.50 106 GLU A N 1
ATOM 858 C CA . GLU A 1 106 ? 12.477 1.764 -29.596 1.00 84.50 106 GLU A CA 1
ATOM 859 C C . GLU A 1 106 ? 13.786 1.292 -28.937 1.00 84.50 106 GLU A C 1
ATOM 861 O O . GLU A 1 106 ? 14.851 1.308 -29.564 1.00 84.50 106 GLU A O 1
ATOM 866 N N . LEU A 1 107 ? 13.713 0.796 -27.697 1.00 83.81 107 LEU A N 1
ATOM 867 C CA . LEU A 1 107 ? 14.848 0.207 -26.979 1.00 83.81 107 LEU A CA 1
ATOM 868 C C . LEU A 1 107 ? 15.419 -1.020 -27.709 1.00 83.81 107 LEU A C 1
ATOM 870 O O . LEU A 1 107 ? 16.640 -1.143 -27.842 1.00 83.81 107 LEU A O 1
ATOM 874 N N . TYR A 1 108 ? 14.571 -1.919 -28.221 1.00 87.69 108 TYR A N 1
ATOM 875 C CA . TYR A 1 108 ? 15.025 -3.093 -28.975 1.00 87.69 108 TYR A CA 1
ATOM 876 C C . TYR A 1 108 ? 15.693 -2.721 -30.302 1.00 87.69 108 TYR A C 1
ATOM 878 O O . TYR A 1 108 ? 16.697 -3.332 -30.678 1.00 87.69 108 TYR A O 1
ATOM 886 N N . GLU A 1 109 ? 15.191 -1.695 -30.987 1.00 91.06 109 GLU A N 1
ATOM 887 C CA . GLU A 1 109 ? 15.775 -1.202 -32.234 1.00 91.06 109 GLU A CA 1
ATOM 888 C C . GLU A 1 109 ? 17.172 -0.593 -32.006 1.00 91.06 109 GLU A C 1
ATOM 890 O O . GLU A 1 109 ? 18.115 -0.872 -32.7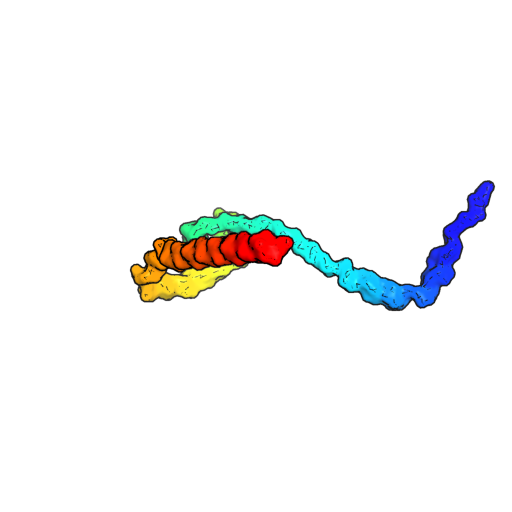54 1.00 91.06 109 GLU A O 1
ATOM 895 N N . GLN A 1 110 ? 17.339 0.187 -30.930 1.00 92.12 110 GLN A N 1
ATOM 896 C CA . GLN A 1 110 ? 18.637 0.738 -30.527 1.00 92.12 110 GLN A CA 1
ATOM 897 C C . GLN A 1 110 ? 19.644 -0.367 -30.181 1.00 92.12 110 GLN A C 1
ATOM 899 O O . GLN A 1 110 ? 20.786 -0.321 -30.640 1.00 92.12 110 GLN A O 1
ATOM 904 N N . ILE A 1 111 ? 19.222 -1.395 -29.435 1.00 93.12 111 ILE A N 1
ATOM 905 C CA . ILE A 1 111 ? 20.072 -2.552 -29.112 1.00 93.12 111 ILE A CA 1
ATOM 906 C C . ILE A 1 111 ? 20.509 -3.284 -30.393 1.00 93.12 111 ILE A C 1
ATOM 908 O O . ILE A 1 111 ? 21.672 -3.676 -30.510 1.00 93.12 111 ILE A O 1
ATOM 912 N N . GLY A 1 112 ? 19.605 -3.446 -31.365 1.00 92.56 112 GLY A N 1
ATOM 913 C CA . GLY A 1 112 ? 19.901 -4.072 -32.656 1.00 92.56 112 GLY A CA 1
ATOM 914 C C . GLY A 1 112 ? 20.957 -3.312 -33.462 1.00 92.56 112 GLY A C 1
ATOM 915 O O . GLY A 1 112 ? 21.940 -3.917 -33.896 1.00 92.56 112 GLY A O 1
ATOM 916 N N . ARG A 1 113 ? 20.802 -1.987 -33.603 1.00 92.94 113 ARG A N 1
ATOM 917 C CA . ARG A 1 113 ? 21.783 -1.115 -34.279 1.00 92.94 113 ARG A CA 1
ATOM 918 C C . ARG A 1 113 ? 23.168 -1.212 -33.645 1.00 92.94 113 ARG A C 1
ATOM 920 O O . ARG A 1 113 ? 24.136 -1.529 -34.335 1.00 92.94 113 ARG A O 1
ATOM 927 N N . LEU A 1 114 ? 23.237 -1.040 -32.324 1.00 93.25 114 LEU A N 1
ATOM 928 C CA . LEU A 1 114 ? 24.496 -1.103 -31.576 1.00 93.25 114 LEU A CA 1
ATOM 929 C C . LEU A 1 114 ? 25.197 -2.457 -31.746 1.00 93.25 114 LEU A C 1
ATOM 931 O O . LEU A 1 114 ? 26.420 -2.520 -31.848 1.00 93.25 114 LEU A O 1
ATOM 935 N N . LYS A 1 115 ? 24.443 -3.559 -31.812 1.00 93.00 115 LYS A N 1
ATOM 936 C CA . LYS A 1 115 ? 25.024 -4.891 -32.013 1.00 93.00 115 LYS A CA 1
ATOM 937 C C . LYS A 1 115 ? 25.681 -5.035 -33.388 1.00 93.00 115 LYS A C 1
ATOM 939 O O . LYS A 1 115 ? 26.792 -5.557 -33.464 1.00 93.00 115 LYS A O 1
ATOM 944 N N . VAL A 1 116 ? 25.025 -4.562 -34.449 1.00 94.50 116 VAL A N 1
ATOM 945 C CA . VAL A 1 116 ? 25.566 -4.614 -35.818 1.00 94.50 116 VAL A CA 1
ATOM 946 C C . VAL A 1 116 ? 26.812 -3.739 -35.946 1.00 94.50 116 VAL A C 1
ATOM 948 O O . VAL A 1 116 ? 27.808 -4.185 -36.512 1.00 94.50 116 VAL A O 1
ATOM 951 N N . GLU A 1 117 ? 26.797 -2.535 -35.370 1.00 92.75 117 GLU A N 1
ATOM 952 C CA . GLU A 1 117 ? 27.966 -1.646 -35.344 1.00 92.75 117 GLU A CA 1
ATOM 953 C C . GLU A 1 117 ? 29.159 -2.304 -34.643 1.00 92.75 117 GLU A C 1
ATOM 955 O O . GLU A 1 117 ? 30.276 -2.292 -35.163 1.00 92.75 117 GLU A O 1
ATOM 960 N N . LEU A 1 118 ? 28.931 -2.951 -33.496 1.00 94.44 118 LEU A N 1
ATOM 961 C CA . LEU A 1 118 ? 29.987 -3.668 -32.783 1.00 94.44 118 LEU A CA 1
ATOM 962 C C . LEU A 1 118 ? 30.518 -4.874 -33.563 1.00 94.44 118 LEU A C 1
ATOM 964 O O . LEU A 1 118 ? 31.723 -5.118 -33.542 1.00 94.44 118 LEU A O 1
ATOM 968 N N . GLU A 1 119 ? 29.660 -5.645 -34.231 1.00 92.12 119 GLU A N 1
ATOM 969 C CA . GLU A 1 119 ? 30.103 -6.765 -35.072 1.00 92.12 119 GLU A CA 1
ATOM 970 C C . GLU A 1 119 ? 30.903 -6.282 -36.287 1.00 92.12 119 GLU A C 1
ATOM 972 O O . GLU A 1 119 ? 31.944 -6.862 -36.607 1.00 92.12 119 GLU A O 1
ATOM 977 N N . TRP A 1 120 ? 30.484 -5.178 -36.911 1.00 93.44 120 TRP A N 1
ATOM 978 C CA . TRP A 1 120 ? 31.217 -4.551 -38.007 1.00 93.44 120 TRP A CA 1
ATOM 979 C C . TRP A 1 120 ? 32.597 -4.052 -37.562 1.00 93.44 120 TRP A C 1
ATOM 981 O O . TRP A 1 120 ? 33.602 -4.373 -38.202 1.00 93.44 120 TRP A O 1
ATOM 991 N N . LEU A 1 121 ? 32.670 -3.343 -36.429 1.00 91.12 121 LEU A N 1
ATOM 992 C CA . LEU A 1 121 ? 33.932 -2.867 -35.859 1.00 91.12 121 LEU A CA 1
ATOM 993 C C . LEU A 1 121 ? 34.869 -4.028 -35.513 1.00 91.12 121 LEU A C 1
ATOM 995 O O . LEU A 1 121 ? 36.045 -3.994 -35.866 1.00 91.12 121 LEU A O 1
ATOM 999 N N . LYS A 1 122 ? 34.354 -5.090 -34.881 1.00 91.31 122 LYS A N 1
ATOM 1000 C CA . LYS A 1 122 ? 35.142 -6.291 -34.560 1.00 91.31 122 LYS A CA 1
ATOM 1001 C C . LYS A 1 122 ? 35.719 -6.949 -35.811 1.00 91.31 122 LYS A C 1
ATOM 1003 O O . LYS A 1 122 ? 36.892 -7.313 -35.810 1.00 91.31 122 LYS A O 1
ATOM 1008 N N . LYS A 1 123 ? 34.923 -7.074 -36.878 1.00 90.94 123 LYS A N 1
ATOM 1009 C CA . LYS A 1 123 ? 35.377 -7.638 -38.155 1.00 90.94 123 LYS A CA 1
ATOM 1010 C C . LYS A 1 123 ? 36.478 -6.785 -38.789 1.00 90.94 123 LYS A C 1
ATOM 1012 O O . LYS A 1 123 ? 37.486 -7.331 -39.217 1.00 90.94 123 LYS A O 1
ATOM 1017 N N . LYS A 1 124 ? 36.325 -5.456 -38.798 1.00 91.25 124 LYS A N 1
ATOM 1018 C CA . LYS A 1 124 ? 37.345 -4.535 -39.326 1.00 91.25 124 LYS A CA 1
ATOM 1019 C C . LYS A 1 124 ? 38.654 -4.567 -38.558 1.00 91.25 124 LYS A C 1
ATOM 1021 O O . LYS A 1 124 ? 39.712 -4.494 -39.170 1.00 91.25 124 LYS A O 1
ATOM 1026 N N . VAL A 1 125 ? 38.588 -4.690 -37.237 1.00 89.94 125 VAL A N 1
ATOM 1027 C CA . VAL A 1 125 ? 39.792 -4.854 -36.421 1.00 89.94 125 VAL A CA 1
ATOM 1028 C C . VAL A 1 125 ? 40.489 -6.172 -36.758 1.00 89.94 125 VAL A C 1
ATOM 1030 O O . VAL A 1 125 ? 41.692 -6.155 -36.965 1.00 89.94 125 VAL A O 1
ATOM 1033 N N . ALA A 1 126 ? 39.744 -7.272 -36.899 1.00 86.12 126 ALA A N 1
ATOM 1034 C CA . ALA A 1 126 ? 40.306 -8.577 -37.255 1.00 86.12 126 ALA A CA 1
ATOM 1035 C C . ALA A 1 126 ? 40.868 -8.656 -38.690 1.00 86.12 126 ALA A C 1
ATOM 1037 O O . ALA A 1 126 ? 41.755 -9.456 -38.944 1.00 86.12 126 ALA A O 1
ATOM 1038 N N . GLU A 1 127 ? 40.360 -7.854 -39.633 1.00 80.12 127 GLU A N 1
ATOM 1039 C CA . GLU A 1 127 ? 40.908 -7.745 -40.998 1.00 80.12 127 GLU A CA 1
ATOM 1040 C C . GLU A 1 127 ? 42.234 -6.957 -41.047 1.00 80.12 127 GLU A C 1
ATOM 1042 O O . GLU A 1 127 ? 43.014 -7.137 -41.978 1.00 80.12 127 GLU A O 1
ATOM 1047 N N . ASN A 1 128 ? 42.478 -6.076 -40.069 1.00 70.38 128 ASN A N 1
ATOM 1048 C CA . ASN A 1 128 ? 43.635 -5.171 -40.018 1.00 70.38 128 ASN A CA 1
ATOM 1049 C C . ASN A 1 128 ? 44.765 -5.660 -39.089 1.00 70.38 128 ASN A C 1
ATOM 1051 O O . ASN A 1 128 ? 45.737 -4.931 -38.876 1.00 70.38 128 ASN A O 1
ATOM 1055 N N . THR A 1 129 ? 44.623 -6.857 -38.520 1.00 52.09 129 THR A N 1
ATOM 1056 C CA . THR A 1 129 ? 45.604 -7.544 -37.664 1.00 52.09 129 THR A CA 1
ATOM 1057 C C . THR A 1 129 ? 46.006 -8.860 -38.296 1.00 52.09 129 THR A C 1
ATOM 1059 O O . THR A 1 129 ? 47.222 -9.135 -38.345 1.00 52.09 129 THR A O 1
#

Foldseek 3Di:
DDDDDPPPVVVVPPPCVPPVVVVVVPPCPDPPPPDDDDDDDPVLLVVLLVVVVVVPDDLVVSCVVSVHDSVSSVVSVVVCVVCVVVVVVDPPCVVVVVPPVVVVVVVVVVVVVVVVVVVVVVVVVVVVD

pLDDT: mean 73.74, std 18.49, range [29.11, 94.5]